Protein AF-A0AAV9A1S7-F1 (afdb_monomer)

Foldseek 3Di:
DDPVPPVVVVVVVVVVVVVVVVLVVVVVVLCVLLVNPDVPDDDDDDPVSVVSSVVSCVVPDDQWDQDPVRDIDRDPVCVVVRVVVVVCVVVVD

Secondary structure (DSSP, 8-state):
--TT-HHHHHHHHHHHHHHHHHHHHHHHHHHHHTTTTHHHH--TT-HHHHHHHHHHHHHT----EE-TTS-EE--HHHHHHHHHHHHHHHHT-

Mean predicted aligned error: 12.2 Å

Sequence (93 aa):
MDPLNSSLISSEAQAKLVFLDLLHVKESFLRQKAYQLWLLDGDRNSHFLHSMVKSLIAWNSIHTVKLQDGSFSSDPLTVRTHAADFFKALLNT

Solvent-accessible surface area (backbone atoms only — not comparable to full-atom values): 5640 Å² total; per-residue (Å²): 135,73,93,76,46,62,69,59,54,52,50,51,54,51,52,50,53,54,50,54,52,54,48,52,54,53,49,53,55,48,44,68,54,42,72,67,57,59,86,81,75,65,69,99,77,43,71,60,60,58,49,50,31,51,52,44,50,60,72,70,52,83,65,63,40,77,45,96,90,70,49,77,42,64,50,70,68,58,43,51,52,51,52,52,52,51,50,39,67,72,67,76,111

pLDDT: mean 79.51, std 11.33, range [52.09, 96.25]

Organism: Acorus gramineus (NCBI:txid55184)

Radius of gyration: 21.98 Å; Cα contacts (8 Å, |Δi|>4): 35; chains: 1; bounding box: 54×30×61 Å

Structure (mmCIF, N/CA/C/O backbone):
data_AF-A0AAV9A1S7-F1
#
_entry.id   AF-A0AAV9A1S7-F1
#
loop_
_atom_site.group_PDB
_atom_site.id
_atom_site.type_symbol
_atom_site.label_atom_id
_atom_site.label_alt_id
_atom_site.label_comp_id
_atom_site.label_asym_id
_atom_site.label_entity_id
_atom_site.label_seq_id
_atom_site.pdbx_PDB_ins_code
_atom_site.Cartn_x
_atom_site.Cartn_y
_atom_site.Cartn_z
_atom_site.occupancy
_atom_site.B_iso_or_equiv
_atom_site.auth_seq_id
_atom_site.auth_comp_id
_atom_site.auth_asym_id
_atom_site.auth_atom_id
_atom_site.pdbx_PDB_model_num
ATOM 1 N N . MET A 1 1 ? 28.408 -9.882 -30.895 1.00 60.91 1 MET A N 1
ATOM 2 C CA . MET A 1 1 ? 27.060 -9.497 -30.431 1.00 60.91 1 MET A CA 1
ATOM 3 C C . MET A 1 1 ? 26.312 -9.022 -31.657 1.00 60.91 1 MET A C 1
ATOM 5 O O . MET A 1 1 ? 26.706 -8.004 -32.206 1.00 60.91 1 MET A O 1
ATOM 9 N N . ASP A 1 2 ? 25.361 -9.812 -32.151 1.00 76.00 2 ASP A N 1
ATOM 10 C CA . ASP A 1 2 ? 24.555 -9.451 -33.322 1.00 76.00 2 ASP A CA 1
ATOM 11 C C . ASP A 1 2 ? 23.347 -8.611 -32.859 1.00 76.00 2 ASP A C 1
ATOM 13 O O . ASP A 1 2 ? 22.497 -9.139 -32.135 1.00 76.00 2 ASP A O 1
ATOM 17 N N . PRO A 1 3 ? 23.279 -7.314 -33.209 1.00 71.12 3 PRO A N 1
ATOM 18 C CA . PRO A 1 3 ? 22.209 -6.415 -32.780 1.00 71.12 3 PRO A CA 1
ATOM 19 C C . PRO A 1 3 ? 20.851 -6.698 -33.448 1.00 71.12 3 PRO A C 1
ATOM 21 O O . PRO A 1 3 ? 19.853 -6.114 -33.037 1.00 71.12 3 PRO A O 1
ATOM 24 N N . LEU A 1 4 ? 20.788 -7.578 -34.455 1.00 80.75 4 LEU A N 1
ATOM 25 C CA . LEU A 1 4 ? 19.568 -7.911 -35.207 1.00 80.75 4 LEU A CA 1
ATOM 26 C C . LEU A 1 4 ? 18.992 -9.284 -34.842 1.00 80.75 4 LEU A C 1
ATOM 28 O O . LEU A 1 4 ? 18.140 -9.816 -35.556 1.00 80.75 4 LEU A O 1
ATOM 32 N N . ASN A 1 5 ? 19.434 -9.872 -33.730 1.00 85.62 5 ASN A N 1
ATOM 33 C CA . ASN A 1 5 ? 18.925 -11.157 -33.276 1.00 85.62 5 ASN A CA 1
ATOM 34 C C . ASN A 1 5 ? 17.410 -11.083 -3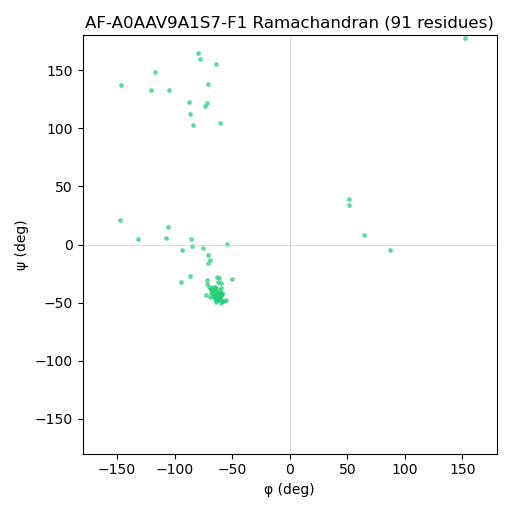2.992 1.00 85.62 5 ASN A C 1
ATOM 36 O O . ASN A 1 5 ? 16.964 -10.574 -31.962 1.00 85.62 5 ASN A O 1
ATOM 40 N N . SER A 1 6 ? 16.620 -11.648 -33.904 1.00 82.75 6 SER A N 1
ATOM 41 C CA . SER A 1 6 ? 15.155 -11.602 -33.889 1.00 82.75 6 SER A CA 1
ATOM 42 C C . SER A 1 6 ? 14.535 -12.271 -32.658 1.00 82.75 6 SER A C 1
ATOM 44 O O . SER A 1 6 ? 13.500 -11.817 -32.167 1.00 82.75 6 SER A O 1
ATOM 46 N N . SER A 1 7 ? 15.177 -13.313 -32.119 1.00 86.75 7 SER A N 1
ATOM 47 C CA . SER A 1 7 ? 14.736 -13.987 -30.889 1.00 86.75 7 SER A CA 1
ATOM 48 C C . SER A 1 7 ? 14.904 -13.102 -29.652 1.00 86.75 7 SER A C 1
ATOM 50 O O . SER A 1 7 ? 13.988 -13.017 -28.835 1.00 86.75 7 SER A O 1
ATOM 52 N N . LEU A 1 8 ? 16.026 -12.377 -29.553 1.00 84.62 8 LEU A N 1
ATOM 53 C CA . LEU A 1 8 ? 16.276 -11.414 -28.479 1.00 84.62 8 LEU A CA 1
ATOM 54 C C . LEU A 1 8 ? 15.309 -10.230 -28.575 1.00 84.62 8 LEU A C 1
ATOM 56 O O . LEU A 1 8 ? 14.700 -9.873 -27.572 1.00 84.62 8 LEU A O 1
ATOM 60 N N . ILE A 1 9 ? 15.095 -9.695 -29.781 1.00 88.12 9 ILE A N 1
ATOM 61 C CA . ILE A 1 9 ? 14.151 -8.590 -30.027 1.00 88.12 9 ILE A CA 1
ATOM 62 C C . ILE A 1 9 ? 12.722 -8.991 -29.630 1.00 88.12 9 ILE A C 1
ATOM 64 O O . ILE A 1 9 ? 12.013 -8.235 -28.965 1.00 88.12 9 ILE A O 1
ATOM 68 N N . SER A 1 10 ? 12.299 -10.203 -29.996 1.00 87.44 10 SER A N 1
ATOM 69 C CA . SER A 1 10 ? 10.965 -10.714 -29.649 1.00 87.44 10 SER A CA 1
ATOM 70 C C . SER A 1 10 ? 10.815 -10.920 -28.139 1.00 87.44 10 SER A C 1
ATOM 72 O O . SER A 1 10 ? 9.794 -10.549 -27.558 1.00 87.44 10 SER A O 1
ATOM 74 N N . SER A 1 11 ? 11.850 -11.458 -27.487 1.00 90.75 11 SER A N 1
ATOM 75 C CA . SER A 1 11 ? 11.875 -11.635 -26.034 1.00 90.75 11 SER A CA 1
ATOM 76 C C . SER A 1 11 ? 11.839 -10.299 -25.289 1.00 90.75 11 SER A C 1
ATOM 78 O O . SER A 1 11 ? 11.148 -10.184 -24.277 1.00 90.75 11 SER A O 1
ATOM 80 N N . GLU A 1 12 ? 12.559 -9.284 -25.771 1.00 90.56 12 GLU A N 1
ATOM 81 C CA . GLU A 1 12 ? 12.549 -7.936 -25.196 1.00 90.56 12 GLU A CA 1
ATOM 82 C C . GLU A 1 12 ? 11.157 -7.302 -25.307 1.00 90.56 12 GLU A C 1
ATOM 84 O O . GLU A 1 12 ? 10.627 -6.778 -24.323 1.00 90.56 12 GLU A O 1
ATOM 89 N N . ALA A 1 13 ? 10.524 -7.408 -26.479 1.00 91.50 13 ALA A N 1
ATOM 90 C CA . ALA A 1 13 ? 9.171 -6.907 -26.695 1.00 91.50 13 ALA A CA 1
ATOM 91 C C . ALA A 1 13 ? 8.160 -7.568 -25.743 1.00 91.50 13 ALA A C 1
ATOM 93 O O . ALA A 1 13 ? 7.340 -6.879 -25.131 1.00 91.50 13 ALA A O 1
ATOM 94 N N . GLN A 1 14 ? 8.252 -8.888 -25.556 1.00 94.12 14 GLN A N 1
ATOM 95 C CA . GLN A 1 14 ? 7.386 -9.619 -24.633 1.00 94.12 14 GLN A CA 1
ATOM 96 C C . GLN A 1 14 ? 7.628 -9.215 -23.173 1.00 94.12 14 GLN A C 1
ATOM 98 O O . GLN A 1 14 ? 6.672 -8.952 -22.441 1.00 94.12 14 GLN A O 1
ATOM 103 N N . ALA A 1 15 ? 8.890 -9.102 -22.754 1.00 93.81 15 ALA A N 1
ATOM 104 C CA . ALA A 1 15 ? 9.238 -8.657 -21.407 1.00 93.81 15 ALA A CA 1
ATOM 105 C C . ALA A 1 15 ? 8.714 -7.241 -21.123 1.00 93.81 15 ALA A C 1
ATOM 107 O O . ALA A 1 15 ? 8.188 -6.979 -20.040 1.00 93.81 15 ALA A O 1
ATOM 108 N N . LYS A 1 16 ? 8.784 -6.342 -22.112 1.00 94.19 16 LYS A N 1
ATOM 109 C CA . LYS A 1 16 ? 8.249 -4.981 -22.005 1.00 94.19 16 LYS A CA 1
ATOM 110 C C . LYS A 1 16 ? 6.732 -4.967 -21.813 1.00 94.19 16 LYS A C 1
ATOM 112 O O . LYS A 1 16 ? 6.246 -4.205 -20.982 1.00 94.19 16 LYS A O 1
ATOM 117 N N . LEU A 1 17 ? 5.989 -5.802 -22.540 1.00 96.00 17 LEU A N 1
ATOM 118 C CA . LEU A 1 17 ? 4.534 -5.907 -22.377 1.00 96.00 17 LEU A CA 1
ATOM 119 C C . LEU A 1 17 ? 4.158 -6.378 -20.970 1.00 96.00 17 LEU A C 1
ATOM 121 O O . LEU A 1 17 ? 3.335 -5.744 -20.313 1.00 96.00 17 LEU A O 1
ATOM 125 N N . VAL A 1 18 ? 4.815 -7.433 -20.482 1.00 96.25 18 VAL A N 1
ATOM 126 C CA . VAL A 1 18 ? 4.600 -7.949 -19.121 1.00 96.25 18 VAL A CA 1
ATOM 127 C C . VAL A 1 18 ? 4.947 -6.891 -18.073 1.00 96.25 18 VAL A C 1
ATOM 129 O O . VAL A 1 18 ? 4.205 -6.696 -17.114 1.00 96.25 18 VAL A O 1
ATOM 132 N N . PHE A 1 19 ? 6.051 -6.167 -18.261 1.00 94.62 19 PHE A N 1
ATOM 133 C CA . PHE A 1 19 ? 6.447 -5.097 -17.350 1.00 94.62 19 PHE A CA 1
ATOM 134 C C . PHE A 1 19 ? 5.396 -3.982 -17.266 1.00 94.62 19 PHE A C 1
ATOM 136 O O . PHE A 1 19 ? 5.073 -3.529 -16.168 1.00 94.62 19 PHE A O 1
ATOM 143 N N . LEU A 1 20 ? 4.845 -3.554 -18.406 1.00 95.00 20 LEU A N 1
ATOM 144 C CA . LEU A 1 20 ? 3.812 -2.517 -18.452 1.00 95.00 20 LEU A CA 1
ATOM 145 C C . LEU A 1 20 ? 2.514 -2.964 -17.768 1.00 95.00 20 LEU A C 1
ATOM 147 O O . LEU A 1 20 ? 1.910 -2.171 -17.045 1.00 95.00 20 LEU A O 1
ATOM 151 N N . ASP A 1 21 ? 2.119 -4.224 -17.948 1.00 95.62 21 ASP A N 1
ATOM 152 C CA . ASP A 1 21 ? 0.942 -4.793 -17.287 1.00 95.62 21 ASP A CA 1
ATOM 153 C C . ASP A 1 21 ? 1.119 -4.845 -15.759 1.00 95.62 21 ASP A C 1
ATOM 155 O O . ASP A 1 21 ? 0.308 -4.307 -15.000 1.00 95.62 21 ASP A O 1
ATOM 159 N N . LEU A 1 22 ? 2.254 -5.371 -15.289 1.00 94.50 22 LEU A N 1
ATOM 160 C CA . LEU A 1 22 ? 2.583 -5.400 -13.860 1.00 94.50 22 LEU A CA 1
ATOM 161 C C . LEU A 1 22 ? 2.637 -3.995 -13.247 1.00 94.50 22 LEU A C 1
ATOM 163 O O . LEU A 1 22 ? 2.204 -3.792 -12.108 1.00 94.50 22 LEU A O 1
ATOM 167 N N . LEU A 1 23 ? 3.151 -3.014 -13.994 1.00 89.38 23 LEU A N 1
ATOM 168 C CA . LEU A 1 23 ? 3.182 -1.621 -13.562 1.00 89.38 23 LEU A CA 1
ATOM 169 C C . LEU A 1 23 ? 1.764 -1.059 -13.402 1.00 89.38 23 LEU A C 1
ATOM 171 O O . LEU A 1 23 ? 1.468 -0.434 -12.383 1.00 89.38 23 LEU A O 1
ATOM 175 N N . HIS A 1 24 ? 0.875 -1.335 -14.356 1.00 87.25 24 HIS A N 1
ATOM 176 C CA . HIS A 1 24 ? -0.524 -0.917 -14.293 1.00 87.25 24 HIS A CA 1
ATOM 177 C C . HIS A 1 24 ? -1.262 -1.516 -13.083 1.00 87.25 24 HIS A C 1
ATOM 179 O O . HIS A 1 24 ? -1.962 -0.800 -12.356 1.00 87.25 24 HIS A O 1
ATOM 185 N N . VAL A 1 25 ? -1.064 -2.810 -12.815 1.00 89.69 25 VAL A N 1
ATOM 186 C CA . VAL A 1 25 ? -1.642 -3.487 -11.641 1.00 89.69 25 VAL A CA 1
ATOM 187 C C . VAL A 1 25 ? -1.124 -2.863 -10.344 1.00 89.69 25 VAL A C 1
ATOM 189 O O . VAL A 1 25 ? -1.907 -2.535 -9.446 1.00 89.69 25 VAL A O 1
ATOM 192 N N . LYS A 1 26 ? 0.190 -2.632 -10.251 1.00 84.31 26 LYS A N 1
ATOM 193 C CA . LYS A 1 26 ? 0.820 -1.997 -9.086 1.00 84.31 26 LYS A CA 1
ATOM 194 C C . LYS A 1 26 ? 0.267 -0.594 -8.835 1.00 84.31 26 LYS A C 1
ATOM 196 O O . LYS A 1 26 ? -0.016 -0.244 -7.689 1.00 84.31 26 LYS A O 1
ATOM 201 N N . GLU A 1 27 ? 0.096 0.204 -9.883 1.00 77.19 27 GLU A N 1
ATOM 202 C CA . GLU A 1 27 ? -0.486 1.543 -9.778 1.00 77.19 27 GLU A CA 1
ATOM 203 C C . GLU A 1 27 ? -1.927 1.508 -9.287 1.00 77.19 27 GLU A C 1
ATOM 205 O O . GLU A 1 27 ? -2.286 2.270 -8.391 1.00 77.19 27 GLU A O 1
ATOM 210 N N . SER A 1 28 ? -2.747 0.614 -9.835 1.00 80.12 28 SER A N 1
ATOM 211 C CA . SER A 1 28 ? -4.150 0.475 -9.437 1.00 80.12 28 SER A CA 1
ATOM 212 C C . SER A 1 28 ? -4.276 0.113 -7.955 1.00 80.12 28 SER A C 1
ATOM 214 O O . SER A 1 28 ? -5.049 0.735 -7.225 1.00 80.12 28 SER A O 1
ATOM 216 N N . PHE A 1 29 ? -3.436 -0.807 -7.477 1.00 81.31 29 PHE A N 1
ATOM 217 C CA . PHE A 1 29 ? -3.349 -1.161 -6.060 1.00 81.31 29 PHE A CA 1
ATOM 218 C C . PHE A 1 29 ? -2.934 0.026 -5.178 1.00 81.31 29 PHE A C 1
ATOM 220 O O . PHE A 1 29 ? -3.542 0.283 -4.137 1.00 81.31 29 PHE A O 1
ATOM 227 N N . LEU A 1 30 ? -1.911 0.780 -5.590 1.00 72.50 30 LEU A N 1
ATOM 228 C CA . LEU A 1 30 ? -1.449 1.947 -4.835 1.00 72.50 30 LEU A CA 1
ATOM 229 C C . LEU A 1 30 ? -2.489 3.070 -4.814 1.00 72.50 30 LEU A C 1
ATOM 231 O O . LEU A 1 30 ? -2.657 3.699 -3.775 1.00 72.50 30 LEU A O 1
ATOM 235 N N . ARG A 1 31 ? -3.231 3.291 -5.905 1.00 70.94 31 A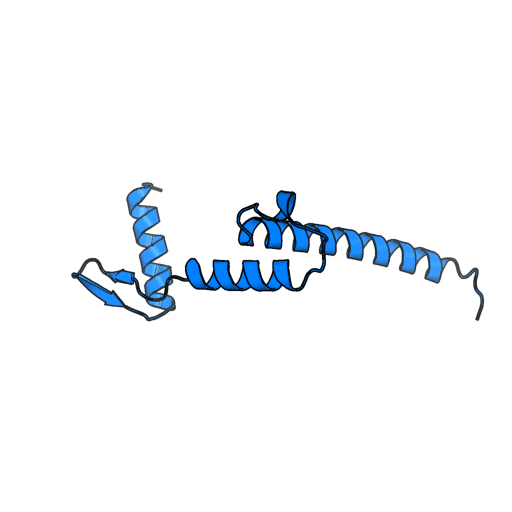RG A N 1
ATOM 236 C CA . ARG A 1 31 ? -4.331 4.270 -5.955 1.00 70.94 31 ARG A CA 1
ATOM 237 C C . ARG A 1 31 ? -5.452 3.932 -4.986 1.00 70.94 31 ARG A C 1
ATOM 239 O O . ARG A 1 31 ? -5.910 4.825 -4.277 1.00 70.94 31 ARG A O 1
ATOM 246 N N . GLN A 1 32 ? -5.862 2.663 -4.938 1.00 70.88 32 GLN A N 1
ATO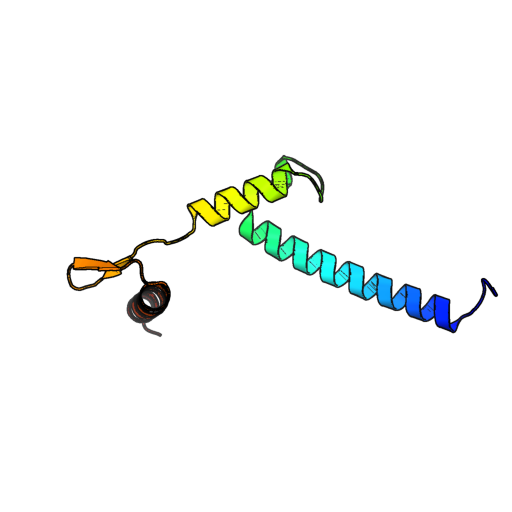M 247 C CA . GLN A 1 32 ? -6.860 2.195 -3.972 1.00 70.88 32 GLN A CA 1
ATOM 248 C C . GLN A 1 32 ? -6.388 2.451 -2.536 1.00 70.88 32 GLN A C 1
ATOM 250 O O . GLN A 1 32 ? -7.151 2.937 -1.709 1.00 70.88 32 GLN A O 1
ATOM 255 N N . LYS A 1 33 ? -5.105 2.204 -2.253 1.00 70.81 33 LYS A N 1
ATOM 256 C CA . LYS A 1 33 ? -4.518 2.464 -0.932 1.00 70.81 33 LYS A CA 1
ATOM 257 C C . LYS A 1 33 ? -4.324 3.945 -0.599 1.00 70.81 33 LYS A C 1
ATOM 259 O O . LYS A 1 33 ? -4.367 4.302 0.573 1.00 70.81 33 LYS A O 1
ATOM 264 N N . ALA A 1 34 ? -4.088 4.791 -1.599 1.00 64.69 34 ALA A N 1
ATOM 265 C CA . ALA A 1 34 ? -3.806 6.216 -1.432 1.00 64.69 34 ALA A CA 1
ATOM 266 C C . ALA A 1 34 ? -5.065 7.103 -1.336 1.00 64.69 34 ALA A C 1
ATOM 268 O O . ALA A 1 34 ? -4.935 8.324 -1.319 1.00 64.69 34 ALA A O 1
ATOM 269 N N . TYR A 1 35 ? -6.274 6.524 -1.313 1.00 66.44 35 TYR A N 1
ATOM 270 C CA . TYR A 1 35 ? -7.542 7.267 -1.214 1.00 66.44 35 TYR A CA 1
ATOM 271 C C . TYR A 1 35 ? -7.695 8.411 -2.245 1.00 66.44 35 TYR A C 1
ATOM 273 O O . TYR A 1 35 ? -8.244 9.470 -1.965 1.00 66.44 35 TYR A O 1
ATOM 281 N N . GLN A 1 36 ? -7.242 8.176 -3.483 1.00 58.09 36 GLN A N 1
ATOM 282 C CA . GLN A 1 36 ? -7.501 9.037 -4.650 1.00 58.09 36 GLN A CA 1
ATOM 283 C C . GLN A 1 36 ? -6.922 10.476 -4.613 1.00 58.09 36 GLN A C 1
ATOM 285 O O . GLN A 1 36 ? -7.153 11.233 -5.551 1.00 58.09 36 GLN A O 1
ATOM 290 N N . LEU A 1 37 ? -6.087 10.847 -3.631 1.00 58.28 37 LEU A N 1
ATOM 291 C CA . LEU A 1 37 ? -5.383 12.151 -3.603 1.00 58.28 37 LEU A CA 1
ATOM 292 C C . LEU A 1 37 ? -4.287 12.296 -4.681 1.00 58.28 37 LEU A C 1
ATOM 294 O O . LEU A 1 37 ? -3.824 13.393 -4.972 1.00 58.28 37 LEU A O 1
ATOM 298 N N . TRP A 1 38 ? -3.902 11.191 -5.323 1.00 53.25 38 TRP A N 1
ATOM 299 C CA . TRP A 1 38 ? -2.824 11.137 -6.316 1.00 53.25 38 TRP A CA 1
ATOM 300 C C . TRP A 1 38 ? -3.074 11.977 -7.582 1.00 53.25 38 TRP A C 1
ATOM 302 O O . TRP A 1 38 ? -2.120 12.434 -8.202 1.00 53.25 38 TRP A O 1
ATOM 312 N N . LEU A 1 39 ? -4.338 12.201 -7.968 1.00 54.22 39 LEU A N 1
ATOM 313 C CA . LEU A 1 39 ? -4.669 12.995 -9.162 1.00 54.22 39 LEU A CA 1
ATOM 314 C C . LEU A 1 39 ? -4.388 14.497 -8.994 1.00 54.22 39 LEU A C 1
ATOM 316 O O . LEU A 1 39 ? -4.343 15.194 -10.004 1.00 54.22 39 LEU A O 1
ATOM 320 N N . LEU A 1 40 ? -4.200 14.982 -7.762 1.00 56.78 40 LEU A N 1
ATOM 321 C CA . LEU A 1 40 ? -3.981 16.403 -7.497 1.00 56.78 40 LEU A CA 1
ATOM 322 C C . LEU A 1 40 ? -2.486 16.781 -7.423 1.00 56.78 40 LEU A C 1
ATOM 324 O O . LEU A 1 40 ? -2.147 17.874 -7.859 1.00 56.78 40 LEU A O 1
ATOM 328 N N . ASP A 1 41 ? -1.598 15.882 -6.957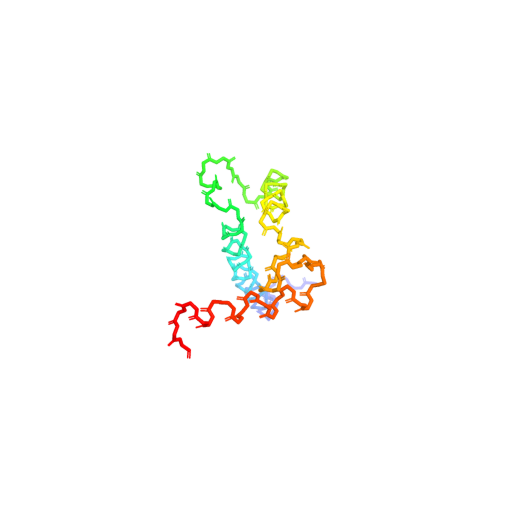 1.00 52.09 41 ASP A N 1
ATOM 329 C CA . ASP A 1 41 ? -0.279 16.303 -6.430 1.00 52.09 41 ASP A CA 1
ATOM 330 C C . ASP A 1 41 ? 0.995 15.565 -6.919 1.00 52.09 41 ASP A C 1
ATOM 332 O O . ASP A 1 41 ? 2.080 15.902 -6.443 1.00 52.09 41 ASP A O 1
ATOM 336 N N . GLY A 1 42 ? 0.973 14.619 -7.878 1.00 54.56 42 GLY A N 1
ATOM 337 C CA . GLY A 1 42 ? 2.234 14.335 -8.603 1.00 54.56 42 GLY A CA 1
ATOM 338 C C . GLY A 1 42 ? 2.524 12.963 -9.220 1.00 54.56 42 GLY A C 1
ATOM 339 O O . GLY A 1 42 ? 1.776 11.994 -9.117 1.00 54.56 42 GLY A O 1
ATOM 340 N N . ASP A 1 43 ? 3.694 12.933 -9.871 1.00 61.78 43 ASP A N 1
ATOM 341 C CA . ASP A 1 43 ? 4.248 11.864 -10.714 1.00 61.78 43 ASP A CA 1
ATOM 342 C C . ASP A 1 43 ? 4.540 10.536 -9.968 1.00 61.78 43 ASP A C 1
ATOM 344 O O . ASP A 1 43 ? 4.780 10.484 -8.755 1.00 61.78 43 ASP A O 1
ATOM 348 N N . ARG A 1 44 ? 4.531 9.454 -10.757 1.00 54.84 44 ARG A N 1
ATOM 349 C CA . ARG A 1 44 ? 4.504 8.000 -10.505 1.00 54.8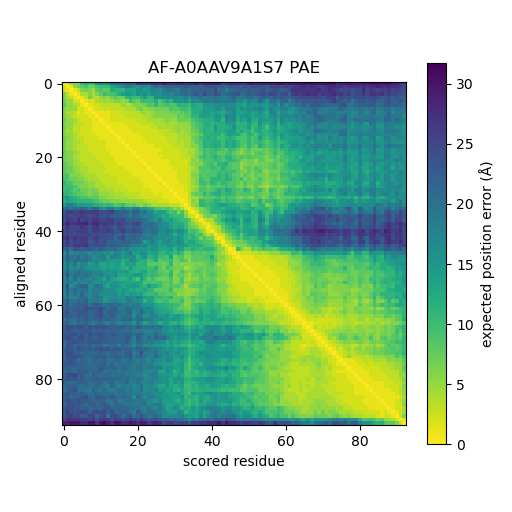4 44 ARG A CA 1
ATOM 350 C C . ARG A 1 44 ? 5.589 7.420 -9.587 1.00 54.84 44 ARG A C 1
ATOM 352 O O . ARG A 1 44 ? 5.588 6.212 -9.364 1.00 54.84 44 ARG A O 1
ATOM 359 N N . ASN A 1 45 ? 6.500 8.223 -9.041 1.00 58.97 45 ASN A N 1
ATOM 360 C CA . ASN A 1 45 ? 7.630 7.716 -8.252 1.00 58.97 45 ASN A CA 1
ATOM 361 C C . ASN A 1 45 ? 8.073 8.643 -7.111 1.00 58.97 45 ASN A C 1
ATOM 363 O O . ASN A 1 45 ? 9.209 8.578 -6.640 1.00 58.97 45 ASN A O 1
ATOM 367 N N . SER A 1 46 ? 7.200 9.547 -6.669 1.00 66.12 46 SER A N 1
ATOM 368 C CA . SER A 1 46 ? 7.559 10.460 -5.590 1.00 66.12 46 SER A CA 1
ATOM 369 C C . SER A 1 46 ? 7.647 9.725 -4.244 1.00 66.12 46 SER A C 1
ATOM 371 O O . SER A 1 46 ? 6.790 8.915 -3.875 1.00 66.12 46 SER A O 1
ATOM 373 N N . HIS A 1 47 ? 8.668 10.064 -3.452 1.00 70.56 47 HIS A N 1
ATOM 374 C CA . HIS A 1 47 ? 8.754 9.693 -2.034 1.00 70.56 47 HIS A CA 1
ATOM 375 C C . HIS A 1 47 ? 7.462 10.055 -1.274 1.00 70.56 47 HIS A C 1
ATOM 377 O O . HIS A 1 47 ? 7.064 9.370 -0.329 1.00 70.56 47 HIS A O 1
ATOM 383 N N . PHE A 1 48 ? 6.779 11.106 -1.735 1.00 68.25 48 PHE A N 1
ATOM 384 C CA . PHE A 1 48 ? 5.486 11.557 -1.244 1.00 68.25 48 PHE A CA 1
ATOM 385 C C . PHE A 1 48 ? 4.393 10.488 -1.373 1.00 68.25 48 PHE A C 1
ATOM 387 O O . PHE A 1 48 ? 3.778 10.159 -0.362 1.00 68.25 48 PHE A O 1
ATOM 394 N N . LEU A 1 49 ? 4.209 9.869 -2.549 1.00 68.69 49 LEU A N 1
ATOM 395 C CA . LEU A 1 49 ? 3.215 8.803 -2.739 1.00 68.69 49 LEU A CA 1
ATOM 396 C C . LEU A 1 49 ? 3.445 7.646 -1.764 1.00 68.69 49 LEU A C 1
ATOM 398 O O . LEU A 1 49 ? 2.526 7.195 -1.083 1.00 68.69 49 LEU A O 1
ATOM 402 N N . HIS A 1 50 ? 4.687 7.173 -1.677 1.00 74.19 50 HIS A N 1
ATOM 403 C CA . HIS A 1 50 ? 5.021 6.059 -0.795 1.00 74.19 50 HIS A CA 1
ATOM 404 C C . HIS A 1 50 ? 4.819 6.409 0.681 1.00 74.19 50 HIS A C 1
ATOM 406 O O . HIS A 1 50 ? 4.363 5.562 1.450 1.00 74.19 50 HIS A O 1
ATOM 412 N N . SER A 1 51 ? 5.122 7.645 1.074 1.00 79.19 51 SER A N 1
ATOM 413 C CA . SER A 1 51 ? 4.910 8.125 2.441 1.00 79.19 51 SER A CA 1
ATOM 414 C C . SER A 1 51 ? 3.422 8.271 2.760 1.00 79.19 51 SER A C 1
ATOM 416 O O . SER A 1 51 ? 2.974 7.769 3.785 1.00 79.19 51 SER A O 1
ATOM 418 N N . MET A 1 52 ? 2.634 8.858 1.856 1.00 77.12 52 MET A N 1
ATOM 419 C CA . MET A 1 52 ? 1.184 9.003 2.002 1.00 77.12 52 MET A CA 1
ATOM 420 C C . MET A 1 52 ? 0.490 7.639 2.104 1.00 77.12 52 MET A C 1
ATOM 422 O O . MET A 1 52 ? -0.302 7.422 3.018 1.00 77.12 52 MET A O 1
ATOM 426 N N . VAL A 1 53 ? 0.839 6.684 1.232 1.00 74.69 53 VAL A N 1
ATOM 427 C CA . VAL A 1 53 ? 0.316 5.308 1.293 1.00 74.69 53 VAL A CA 1
ATOM 428 C C . VAL A 1 53 ? 0.653 4.650 2.631 1.00 74.69 53 VAL A C 1
ATOM 430 O O . VAL A 1 53 ? -0.209 4.005 3.221 1.00 74.69 53 VAL A O 1
ATOM 433 N N . LYS A 1 54 ? 1.879 4.816 3.144 1.00 82.19 54 LYS A N 1
ATOM 434 C CA . LYS A 1 54 ? 2.259 4.281 4.462 1.00 82.19 54 LYS A CA 1
ATOM 435 C C . LYS A 1 54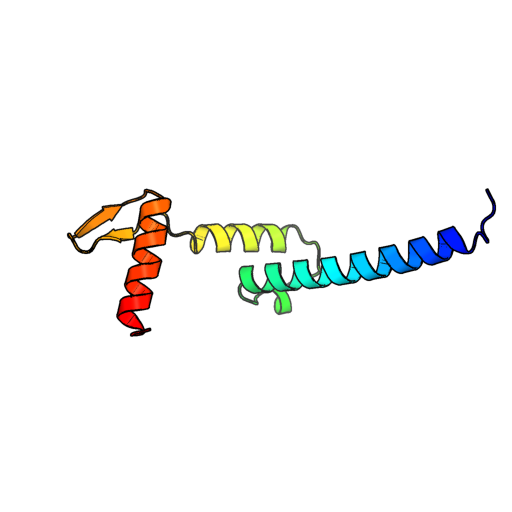 ? 1.432 4.900 5.588 1.00 82.19 54 LYS A C 1
ATOM 437 O O . LYS A 1 54 ? 0.924 4.155 6.422 1.00 82.19 54 LYS A O 1
ATOM 442 N N . SER A 1 55 ? 1.260 6.220 5.590 1.00 80.81 55 SER A N 1
ATOM 443 C CA . SER A 1 55 ? 0.455 6.921 6.597 1.00 80.81 55 SER A CA 1
ATOM 444 C C . SER A 1 55 ? -1.006 6.477 6.572 1.00 80.81 55 SER A C 1
ATOM 446 O O . SER A 1 55 ? -1.583 6.219 7.623 1.00 80.81 55 SER A O 1
ATOM 448 N N . LEU A 1 56 ? -1.591 6.309 5.384 1.00 78.62 56 LEU A N 1
ATOM 449 C CA . LEU A 1 56 ? -2.964 5.826 5.235 1.00 78.62 56 LEU A CA 1
ATOM 450 C C . LEU A 1 56 ? -3.118 4.360 5.644 1.00 78.62 56 LEU A C 1
ATOM 452 O O . LEU A 1 56 ? -4.120 4.013 6.260 1.00 78.62 56 LEU A O 1
ATOM 456 N N . ILE A 1 57 ? -2.142 3.497 5.344 1.00 81.06 57 ILE A N 1
ATOM 457 C CA . ILE A 1 57 ? -2.141 2.111 5.837 1.00 81.06 57 ILE A CA 1
ATOM 458 C C . ILE A 1 57 ? -2.092 2.098 7.365 1.00 81.06 57 ILE A C 1
ATOM 460 O O . ILE A 1 57 ? -2.848 1.353 7.975 1.00 81.06 57 ILE A O 1
ATOM 464 N N . ALA A 1 58 ? -1.227 2.911 7.977 1.00 81.62 58 ALA A N 1
ATOM 465 C CA . ALA A 1 58 ? -1.125 2.998 9.429 1.00 81.62 58 ALA A CA 1
ATOM 466 C C . ALA A 1 58 ? -2.426 3.521 10.054 1.00 81.62 58 ALA A C 1
ATOM 468 O O . ALA A 1 58 ? -2.901 2.960 11.033 1.00 81.62 58 ALA A O 1
ATOM 469 N N . TRP A 1 59 ? -3.035 4.547 9.456 1.00 79.00 59 TRP A N 1
ATOM 470 C CA . TRP A 1 59 ? -4.283 5.123 9.950 1.00 79.00 59 TRP A CA 1
ATOM 471 C C . TRP A 1 59 ? -5.478 4.168 9.822 1.00 79.00 59 TRP A C 1
ATOM 473 O O . TRP A 1 59 ? -6.288 4.076 10.738 1.00 79.00 59 TRP A O 1
ATOM 483 N N . ASN A 1 60 ? -5.559 3.416 8.722 1.00 76.12 60 ASN A N 1
ATOM 484 C CA . ASN A 1 60 ? -6.618 2.426 8.494 1.00 76.12 60 ASN A CA 1
ATOM 485 C C . ASN A 1 60 ? -6.322 1.055 9.127 1.00 76.12 60 ASN A C 1
ATOM 487 O O . ASN A 1 60 ? -7.121 0.126 8.995 1.00 76.12 60 ASN A O 1
ATOM 491 N N . SER A 1 61 ? -5.171 0.889 9.780 1.00 80.06 61 SER A N 1
ATOM 492 C CA . SER A 1 61 ? -4.807 -0.365 10.429 1.00 80.06 61 SER A CA 1
ATOM 493 C C . SER A 1 61 ? -5.626 -0.548 11.704 1.00 80.06 61 SER A C 1
ATOM 495 O O . SER A 1 61 ? -5.536 0.233 12.651 1.00 80.06 61 SER A O 1
ATOM 497 N N . ILE A 1 62 ? -6.416 -1.618 11.748 1.00 81.38 62 ILE A N 1
ATOM 498 C CA . ILE A 1 62 ? -7.190 -1.987 12.932 1.00 81.38 62 ILE A CA 1
ATOM 499 C C . ILE A 1 62 ? -6.277 -2.783 13.868 1.00 81.38 62 ILE A C 1
ATOM 501 O O . ILE A 1 62 ? -5.997 -3.956 13.628 1.00 81.38 62 ILE A O 1
ATOM 505 N N . HIS A 1 63 ? -5.802 -2.133 14.929 1.00 80.50 63 HIS A N 1
ATOM 506 C CA . HIS A 1 63 ? -4.909 -2.743 15.925 1.00 80.50 63 HIS A CA 1
ATOM 507 C C . HIS A 1 63 ? -5.646 -3.472 17.048 1.00 80.50 63 HIS A C 1
ATOM 509 O O . HIS A 1 63 ? -5.105 -4.401 17.643 1.00 80.50 63 HIS A O 1
ATOM 515 N N . THR A 1 64 ? -6.874 -3.049 17.334 1.00 82.88 64 THR A N 1
ATOM 516 C CA . THR A 1 64 ? -7.678 -3.595 18.421 1.00 82.88 64 THR A CA 1
ATOM 517 C C . THR A 1 64 ? -9.139 -3.568 18.006 1.00 82.88 64 THR A C 1
ATOM 519 O O . THR A 1 64 ? -9.607 -2.575 17.447 1.00 82.88 64 THR A O 1
ATOM 522 N N . VAL A 1 65 ? -9.866 -4.642 18.298 1.00 83.94 65 VAL A N 1
ATOM 523 C CA . VAL A 1 65 ? -11.323 -4.698 18.136 1.00 83.94 65 VAL A CA 1
ATOM 524 C C . VAL A 1 65 ? -11.991 -4.911 19.481 1.00 83.94 65 VAL A C 1
ATOM 526 O O . VAL A 1 65 ? -11.434 -5.558 20.370 1.00 83.94 65 VAL A O 1
ATOM 529 N N . LYS A 1 66 ? -13.196 -4.362 19.621 1.00 86.31 66 LYS A N 1
ATOM 530 C CA . LYS A 1 66 ? -14.071 -4.647 20.754 1.00 86.31 66 LYS A CA 1
ATOM 531 C C . LYS A 1 66 ? -14.905 -5.880 20.423 1.00 86.31 66 LYS A C 1
ATOM 533 O O . LYS A 1 66 ? -15.601 -5.883 19.412 1.00 86.31 66 LYS A O 1
ATOM 538 N N . LEU A 1 67 ? -14.814 -6.896 21.270 1.00 81.56 67 LEU A N 1
ATOM 539 C CA . LEU A 1 67 ? -15.576 -8.132 21.171 1.00 81.56 67 LEU A CA 1
ATOM 540 C C . LEU A 1 67 ? -17.000 -7.940 21.721 1.00 81.56 67 LEU A C 1
ATOM 542 O O . LEU A 1 67 ? -17.298 -6.968 22.422 1.00 81.56 67 LEU A O 1
ATOM 546 N N . GLN A 1 68 ? -17.895 -8.880 21.405 1.00 79.75 68 GLN A N 1
ATOM 547 C CA . GLN A 1 68 ? -19.299 -8.849 21.847 1.00 79.75 68 GLN A CA 1
ATOM 548 C C . GLN A 1 68 ? -19.458 -8.895 23.374 1.00 79.75 68 GLN A C 1
ATOM 550 O O . GLN A 1 68 ? -20.415 -8.336 23.903 1.00 79.75 68 GLN A O 1
ATOM 555 N N . ASP A 1 69 ? -18.511 -9.512 24.079 1.00 82.12 69 ASP A N 1
ATOM 556 C CA . ASP A 1 69 ? -18.459 -9.565 25.545 1.00 82.12 69 ASP A CA 1
ATOM 557 C C . ASP A 1 69 ? -17.990 -8.243 26.188 1.00 82.12 69 ASP A C 1
ATOM 559 O O . ASP A 1 69 ? -17.960 -8.111 27.411 1.00 82.12 69 ASP A O 1
ATOM 563 N N . GLY A 1 70 ? -17.639 -7.245 25.371 1.00 80.94 70 GLY A N 1
ATOM 564 C CA . GLY A 1 70 ? -17.157 -5.940 25.806 1.00 80.94 70 GLY A CA 1
ATOM 565 C C . GLY A 1 70 ? -15.648 -5.859 26.038 1.00 80.94 70 GLY A C 1
ATOM 566 O O . GLY A 1 70 ? -15.157 -4.755 26.284 1.00 80.94 70 GLY A O 1
ATOM 567 N N . SER A 1 71 ? -14.914 -6.970 25.924 1.00 86.50 71 SER A N 1
ATOM 568 C CA . SER A 1 71 ? -13.455 -6.999 26.028 1.00 86.50 71 SER A CA 1
ATOM 569 C C . SER A 1 71 ? -12.777 -6.506 24.743 1.00 86.50 71 SER A C 1
ATOM 571 O O . SER A 1 71 ? -13.376 -6.462 23.666 1.00 86.50 71 SER A O 1
ATOM 573 N N . PHE A 1 72 ? -11.516 -6.090 24.853 1.00 86.12 72 PHE A N 1
ATOM 574 C CA . PHE A 1 72 ? -10.707 -5.669 23.711 1.00 86.12 72 PHE A CA 1
ATOM 575 C C . PHE A 1 72 ? -9.691 -6.753 23.366 1.00 86.12 72 PHE A C 1
ATOM 577 O O . PHE A 1 72 ? -8.987 -7.243 24.247 1.00 86.12 72 PHE A O 1
ATOM 584 N N . SER A 1 73 ? -9.583 -7.085 22.080 1.00 83.56 73 SER A N 1
ATOM 585 C CA . SER A 1 73 ? -8.568 -8.008 21.572 1.00 83.56 73 SER A CA 1
ATOM 586 C C . SER A 1 73 ? -7.685 -7.323 20.538 1.00 83.56 73 SER A C 1
ATOM 588 O O . SER A 1 73 ? -8.181 -6.666 19.620 1.00 83.56 73 SER A O 1
ATOM 590 N N . SER A 1 74 ? -6.374 -7.497 20.695 1.00 85.94 74 SER A N 1
ATOM 591 C CA . SER A 1 74 ? -5.340 -7.063 19.747 1.00 85.94 74 SER A CA 1
ATOM 592 C C . SER A 1 74 ? -4.704 -8.242 19.001 1.00 85.94 74 SER A C 1
ATOM 594 O O . SER A 1 74 ? -3.733 -8.058 18.269 1.00 85.94 74 SER A O 1
ATOM 596 N N . ASP A 1 75 ? -5.222 -9.461 19.192 1.00 87.00 75 ASP A N 1
ATOM 597 C CA . AS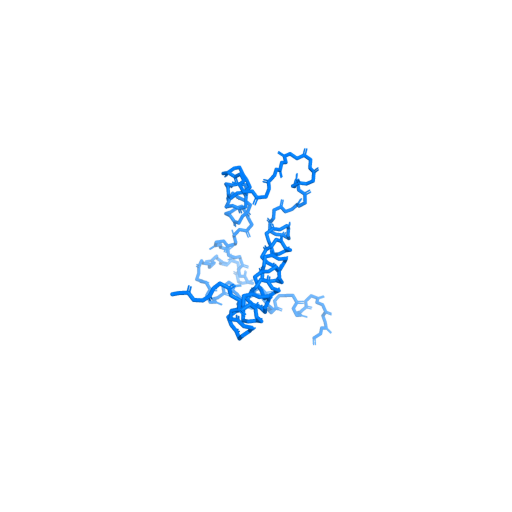P A 1 75 ? -4.740 -10.639 18.477 1.00 87.00 75 ASP A CA 1
ATOM 598 C C . ASP A 1 75 ? -5.169 -10.579 16.993 1.00 87.00 75 ASP A C 1
ATOM 600 O O . ASP A 1 75 ? -6.371 -10.521 16.708 1.00 87.00 75 ASP A O 1
ATOM 604 N N . PRO A 1 76 ? -4.230 -10.612 16.025 1.00 82.81 76 PRO A N 1
ATOM 605 C CA . PRO A 1 76 ? -4.548 -10.435 14.607 1.00 82.81 76 PRO A CA 1
ATOM 606 C C . PRO A 1 76 ? -5.523 -11.473 14.037 1.00 82.81 76 PRO A C 1
ATOM 608 O O . PRO A 1 76 ? -6.310 -11.153 13.140 1.00 82.81 76 PRO A O 1
ATOM 611 N N . LEU A 1 77 ? -5.473 -12.718 14.526 1.00 84.81 77 LEU A N 1
ATOM 612 C CA . LEU A 1 77 ? -6.361 -13.788 14.066 1.00 84.81 77 LEU A CA 1
ATOM 613 C C . LEU A 1 77 ? -7.788 -13.569 14.581 1.00 84.81 77 LEU A C 1
ATOM 615 O O . LEU A 1 77 ? -8.753 -13.674 13.816 1.00 84.81 77 LEU A O 1
ATOM 619 N N . THR A 1 78 ? -7.906 -13.195 15.853 1.00 83.56 78 THR A N 1
ATOM 620 C CA . THR A 1 78 ? -9.174 -12.852 16.501 1.00 83.56 78 THR A CA 1
ATOM 621 C C . THR A 1 78 ? -9.822 -11.635 15.844 1.00 83.56 78 THR A C 1
ATOM 623 O O . THR A 1 78 ? -10.993 -11.697 15.478 1.00 83.56 78 THR A O 1
ATOM 626 N N . VAL A 1 79 ? -9.058 -10.562 15.602 1.00 84.81 79 VAL A N 1
ATOM 627 C CA . VAL A 1 79 ? -9.526 -9.344 14.911 1.00 84.81 79 VAL A CA 1
ATOM 628 C C . VAL A 1 79 ? -10.119 -9.677 13.542 1.00 84.81 79 VAL A C 1
ATOM 630 O O . VAL A 1 79 ? -11.221 -9.237 13.217 1.00 84.81 79 VAL A O 1
ATOM 633 N N . ARG A 1 80 ? -9.409 -10.486 12.744 1.00 85.44 80 ARG A N 1
ATOM 634 C CA . ARG A 1 80 ? -9.845 -10.863 11.392 1.00 85.44 80 ARG A CA 1
ATOM 635 C C . ARG A 1 80 ? -11.132 -11.681 11.411 1.00 85.44 80 ARG A C 1
ATOM 637 O O . ARG A 1 80 ? -12.041 -11.397 10.634 1.00 85.44 80 ARG A O 1
ATOM 644 N N . THR A 1 81 ? -11.189 -12.691 12.275 1.00 86.88 81 THR A N 1
ATOM 645 C CA . THR A 1 81 ? -12.348 -13.588 12.384 1.00 86.88 81 THR A CA 1
ATOM 646 C C . THR A 1 81 ? -13.568 -12.810 12.864 1.00 86.88 81 THR A C 1
ATOM 648 O O . THR A 1 81 ? -14.614 -12.845 12.223 1.00 86.88 81 THR A O 1
ATOM 651 N N . HIS A 1 82 ? -13.395 -11.997 13.909 1.00 86.81 82 HIS A N 1
ATOM 652 C CA . HIS A 1 82 ? -14.471 -11.190 14.467 1.00 86.81 82 HIS A CA 1
ATOM 653 C C . HIS A 1 82 ? -15.016 -10.160 13.472 1.00 86.81 82 HIS A C 1
ATOM 655 O O . HIS A 1 82 ? -16.229 -10.012 13.348 1.00 86.81 82 HIS A O 1
ATOM 661 N N . ALA A 1 83 ? -14.141 -9.487 12.716 1.00 84.44 83 ALA A N 1
ATOM 662 C CA . ALA A 1 83 ? -14.567 -8.561 11.669 1.00 84.44 83 ALA A CA 1
ATOM 663 C C . ALA A 1 83 ? -15.381 -9.273 10.575 1.00 84.44 83 ALA A C 1
ATOM 665 O O . ALA A 1 83 ? -16.441 -8.786 10.186 1.00 84.44 83 ALA A O 1
ATOM 666 N N . ALA A 1 84 ? -14.917 -10.435 10.101 1.00 87.25 84 ALA A N 1
ATOM 667 C CA . ALA A 1 84 ? -15.632 -11.206 9.087 1.00 87.25 84 ALA A CA 1
ATOM 668 C C . ALA A 1 84 ? -17.018 -11.647 9.579 1.00 87.25 84 ALA A C 1
ATOM 670 O O . ALA A 1 84 ? -17.999 -11.493 8.856 1.00 87.25 84 ALA A O 1
ATOM 671 N N . ASP A 1 85 ? -17.110 -12.156 10.805 1.00 87.31 85 ASP A N 1
ATOM 672 C CA . ASP A 1 85 ? -18.371 -12.648 11.362 1.00 87.31 85 ASP A CA 1
ATOM 673 C C . ASP A 1 85 ? -19.355 -11.514 11.667 1.00 87.31 85 ASP A C 1
ATOM 675 O O . ASP A 1 85 ? -20.547 -11.654 11.396 1.00 87.31 85 ASP A O 1
ATOM 679 N N . PHE A 1 86 ? -18.863 -10.358 12.128 1.00 86.00 86 PHE A N 1
ATOM 680 C CA . PHE A 1 86 ? -19.681 -9.158 12.298 1.00 86.00 86 PHE A CA 1
ATOM 681 C C . PHE A 1 86 ? -20.325 -8.721 10.977 1.00 86.00 86 PHE A C 1
ATOM 683 O O . PHE A 1 86 ? -21.531 -8.484 10.932 1.00 86.00 86 PHE A O 1
ATOM 690 N N . PHE A 1 87 ? -19.550 -8.644 9.889 1.00 85.19 87 PHE A N 1
ATOM 691 C CA . PHE A 1 87 ? -20.088 -8.222 8.594 1.00 85.19 87 PHE A CA 1
ATOM 692 C C . PHE A 1 87 ? -20.988 -9.274 7.941 1.00 85.19 87 PHE A C 1
ATOM 694 O O . PHE A 1 87 ? -21.980 -8.889 7.330 1.00 85.19 87 PHE A O 1
ATOM 701 N N . LYS A 1 88 ? -20.718 -10.576 8.108 1.00 88.56 88 LYS A N 1
ATOM 702 C CA . LYS A 1 88 ? -21.661 -11.631 7.686 1.00 88.56 88 LYS A CA 1
ATOM 703 C C . LYS A 1 88 ? -23.009 -11.476 8.391 1.00 88.56 88 LYS A C 1
ATOM 705 O O . LYS A 1 88 ? -24.044 -11.445 7.735 1.00 88.56 88 LYS A O 1
ATOM 710 N N . ALA A 1 89 ? -22.988 -11.304 9.715 1.00 88.31 89 ALA A N 1
ATOM 711 C CA . ALA A 1 89 ? -24.199 -11.099 10.506 1.00 88.31 89 ALA A CA 1
ATOM 712 C C . ALA A 1 89 ? -24.929 -9.797 10.135 1.00 88.31 89 ALA A C 1
ATOM 714 O O . ALA A 1 89 ? -26.153 -9.769 10.099 1.00 88.3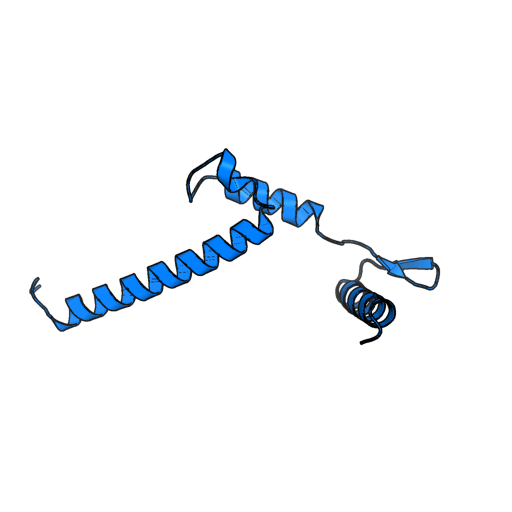1 89 ALA A O 1
ATOM 715 N N . LEU A 1 90 ? -24.191 -8.722 9.837 1.00 88.88 90 LEU A N 1
ATOM 716 C CA . LEU A 1 90 ? -24.768 -7.442 9.424 1.00 88.88 90 LEU A CA 1
ATOM 717 C C . LEU A 1 90 ? -25.430 -7.513 8.039 1.00 88.88 90 LEU A C 1
ATOM 719 O O . LEU A 1 90 ? -26.454 -6.871 7.816 1.00 88.88 90 LEU A O 1
ATOM 723 N N . LEU A 1 91 ? -24.826 -8.250 7.105 1.00 89.62 91 LEU A N 1
ATOM 724 C CA . LEU A 1 91 ? -25.245 -8.296 5.703 1.00 89.62 91 LEU A CA 1
ATOM 725 C C . LEU A 1 91 ? -26.22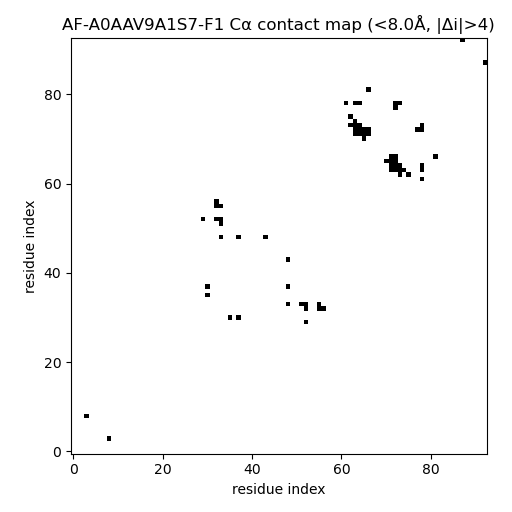1 -9.439 5.382 1.00 89.62 91 LEU A C 1
ATOM 727 O O . LEU A 1 91 ? -26.731 -9.477 4.265 1.00 89.62 91 LEU A O 1
ATOM 731 N N . ASN A 1 92 ? -26.521 -10.330 6.336 1.00 70.56 92 ASN A N 1
ATOM 732 C CA . ASN A 1 92 ? -27.419 -11.482 6.156 1.00 70.56 92 ASN A CA 1
ATOM 733 C C . ASN A 1 92 ? -27.086 -12.359 4.925 1.00 70.56 92 ASN A C 1
ATOM 735 O O . ASN A 1 92 ? -27.989 -12.906 4.290 1.00 70.56 92 ASN A O 1
ATOM 739 N N . THR A 1 93 ? -25.804 -12.488 4.578 1.00 56.78 93 THR A N 1
ATOM 740 C CA . THR A 1 93 ? -25.280 -13.511 3.646 1.00 56.78 93 THR A CA 1
ATOM 741 C C . THR A 1 93 ? -24.673 -14.658 4.421 1.00 56.78 93 THR A C 1
ATOM 743 O O . THR A 1 93 ? -24.971 -15.818 4.073 1.00 56.78 93 THR A O 1
#

Nearest PDB structures (foldseek):
  5b3h-assembly2_F  TM=4.710E-01  e=2.168E+00  Arabidopsis thaliana
  6wq2-assembly1_B  TM=2.591E-01  e=1.121E+00  Sulfolobus islandicus filamentous virus
  8udg-assembly1_C  TM=3.074E-01  e=2.029E+00  Influenza B virus (B/Malaysia/2506/2004)
  1qu1-assembly2_F  TM=2.761E-01  e=3.672E+00  Influenza A virus